Protein AF-A0A2K1WZ72-F1 (afdb_monomer_lite)

Structure (mmCI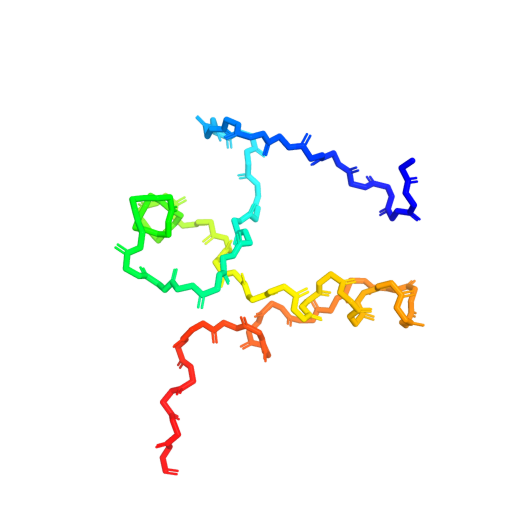F, N/CA/C/O backbone):
data_AF-A0A2K1WZ72-F1
#
_entry.id   AF-A0A2K1WZ72-F1
#
loop_
_atom_site.group_PDB
_atom_site.id
_atom_site.type_symbol
_atom_site.label_atom_id
_atom_site.label_alt_id
_atom_site.label_comp_id
_atom_site.label_asym_id
_atom_site.label_entity_id
_atom_site.label_seq_id
_atom_site.pdbx_PDB_ins_code
_atom_site.Cartn_x
_atom_site.Cartn_y
_atom_site.Cartn_z
_atom_site.occupancy
_atom_site.B_iso_or_equiv
_atom_site.auth_seq_id
_atom_site.auth_comp_id
_atom_site.auth_asym_id
_atom_site.auth_atom_id
_atom_site.pdbx_PDB_model_num
ATOM 1 N N . MET A 1 1 ? 4.220 10.187 -14.522 1.00 50.53 1 MET A N 1
ATOM 2 C CA . MET A 1 1 ? 3.790 8.964 -13.810 1.00 50.53 1 MET A CA 1
ATOM 3 C C . MET A 1 1 ? 4.877 7.924 -14.032 1.00 50.53 1 MET A C 1
ATOM 5 O O . MET A 1 1 ? 4.969 7.415 -15.137 1.00 50.53 1 MET A O 1
ATOM 9 N N . TYR A 1 2 ? 5.777 7.709 -13.068 1.00 65.94 2 TYR A N 1
ATOM 10 C CA . TYR A 1 2 ? 7.024 6.965 -13.327 1.00 65.94 2 TYR A CA 1
ATOM 11 C C . TYR A 1 2 ? 6.874 5.434 -13.278 1.00 65.94 2 TYR A C 1
ATOM 13 O O . TYR A 1 2 ? 7.674 4.751 -13.892 1.00 65.94 2 TYR A O 1
ATOM 21 N N . LEU A 1 3 ? 5.826 4.890 -12.646 1.00 83.56 3 LEU A N 1
ATOM 22 C CA . LEU A 1 3 ? 5.633 3.434 -12.483 1.00 83.56 3 LEU A CA 1
ATOM 23 C C . LEU A 1 3 ? 4.292 2.914 -13.036 1.00 83.56 3 LEU A C 1
ATOM 25 O O . LEU A 1 3 ? 3.832 1.846 -12.652 1.00 83.56 3 LEU A O 1
ATOM 29 N N . GLY A 1 4 ? 3.615 3.694 -13.887 1.00 88.38 4 GLY A N 1
ATOM 30 C CA . GLY A 1 4 ? 2.307 3.314 -14.447 1.00 88.38 4 GLY A CA 1
ATOM 31 C C . GLY A 1 4 ? 1.146 3.277 -13.439 1.00 88.38 4 GLY A C 1
ATOM 32 O O . GLY A 1 4 ? 0.059 2.828 -13.785 1.00 88.38 4 GLY A O 1
ATOM 33 N N . ALA A 1 5 ? 1.357 3.757 -12.209 1.00 91.00 5 ALA A N 1
ATOM 34 C CA . ALA A 1 5 ? 0.332 3.866 -11.176 1.00 91.00 5 ALA A CA 1
ATOM 35 C C . ALA A 1 5 ? -0.312 5.264 -11.138 1.00 91.00 5 ALA A C 1
ATOM 37 O O . ALA A 1 5 ? 0.335 6.273 -11.439 1.00 91.00 5 ALA A O 1
ATOM 38 N N . THR A 1 6 ? -1.569 5.311 -10.692 1.00 93.19 6 THR A N 1
ATOM 39 C CA . THR A 1 6 ? -2.305 6.545 -10.384 1.00 93.19 6 THR A CA 1
ATOM 40 C C . THR A 1 6 ? -2.290 6.787 -8.879 1.00 93.19 6 THR A C 1
ATOM 42 O O . THR A 1 6 ? -2.611 5.887 -8.105 1.00 93.19 6 THR A O 1
ATOM 45 N N . CYS A 1 7 ? -1.945 8.006 -8.464 1.00 92.19 7 CYS A N 1
ATOM 46 C CA . CYS A 1 7 ? -1.961 8.412 -7.060 1.00 92.19 7 CYS A CA 1
ATOM 47 C C . CYS A 1 7 ? -3.168 9.311 -6.780 1.00 92.19 7 CYS A C 1
ATOM 49 O O . CYS A 1 7 ? -3.464 10.205 -7.570 1.00 92.19 7 CYS A O 1
ATOM 51 N N . SER A 1 8 ? -3.813 9.109 -5.633 1.00 93.25 8 SER A N 1
ATOM 52 C CA . SER A 1 8 ? -4.903 9.9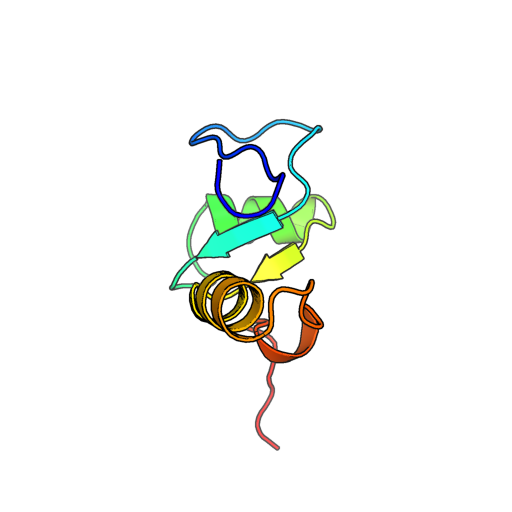52 -5.138 1.00 93.25 8 SER A CA 1
ATOM 53 C C . SER A 1 8 ? -4.710 10.241 -3.652 1.00 93.25 8 SER A C 1
ATOM 55 O O . SER A 1 8 ? -4.135 9.433 -2.920 1.00 93.25 8 SER A O 1
ATOM 57 N N . THR A 1 9 ? -5.183 11.401 -3.198 1.00 91.75 9 THR A N 1
ATOM 58 C CA . THR A 1 9 ? -5.283 11.723 -1.767 1.00 91.75 9 THR A CA 1
ATOM 59 C C . THR A 1 9 ? -6.601 11.260 -1.154 1.00 91.75 9 THR A C 1
ATOM 61 O O . THR A 1 9 ? -6.715 11.225 0.075 1.00 91.75 9 THR A O 1
ATOM 64 N N . GLU A 1 10 ? -7.581 10.914 -1.982 1.00 94.00 10 GLU A N 1
ATOM 65 C CA . GLU A 1 10 ? -8.909 10.467 -1.572 1.00 94.00 10 GLU A CA 1
ATOM 66 C C . GLU A 1 10 ? -8.972 8.943 -1.444 1.00 94.00 10 GLU A C 1
ATOM 68 O O . GLU A 1 10 ? -8.179 8.215 -2.043 1.00 94.00 10 GLU A O 1
ATOM 73 N N . LEU A 1 11 ? -9.905 8.471 -0.616 1.00 94.50 11 LEU A N 1
ATOM 74 C CA . LEU A 1 11 ? -10.192 7.051 -0.458 1.00 94.50 11 LEU A CA 1
ATOM 75 C C . LEU A 1 11 ? -11.503 6.728 -1.157 1.00 94.50 11 LEU A C 1
ATOM 77 O O . LEU A 1 11 ? -12.555 7.244 -0.787 1.00 94.50 11 LEU A O 1
ATOM 81 N N . ASP A 1 12 ? -11.429 5.831 -2.130 1.00 94.69 12 ASP A N 1
ATOM 82 C CA . ASP A 1 12 ? -12.581 5.320 -2.854 1.00 94.69 12 ASP A CA 1
ATOM 83 C C . ASP A 1 12 ? -12.376 3.828 -3.199 1.00 94.69 12 ASP A C 1
ATOM 85 O O . ASP A 1 12 ? -11.269 3.295 -3.047 1.00 94.69 1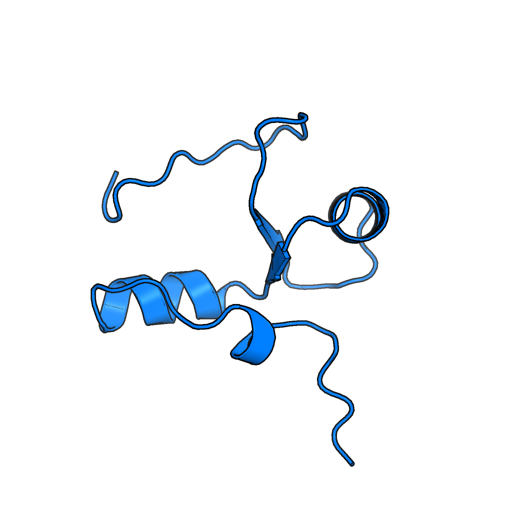2 ASP A O 1
ATOM 89 N N . PRO A 1 13 ? -13.422 3.106 -3.640 1.00 94.56 13 PRO A N 1
ATOM 90 C CA . PRO A 1 13 ? -13.331 1.670 -3.908 1.00 94.56 13 PRO A CA 1
ATOM 91 C C . PRO A 1 13 ? -12.258 1.249 -4.927 1.00 94.56 13 PRO A C 1
ATOM 93 O O . PRO A 1 13 ? -11.804 0.101 -4.860 1.00 94.56 13 PRO A O 1
ATOM 96 N N . SER A 1 14 ? -11.838 2.140 -5.834 1.00 95.56 14 SER A N 1
ATOM 97 C CA . SER A 1 14 ? -10.794 1.889 -6.839 1.00 95.56 14 SER A CA 1
ATOM 98 C C . SER A 1 14 ? -9.381 1.842 -6.251 1.00 95.56 14 SER A C 1
ATOM 100 O O . SER A 1 14 ? -8.480 1.271 -6.868 1.00 95.56 14 SER A O 1
ATOM 102 N N . VAL A 1 15 ? -9.182 2.371 -5.037 1.00 96.50 15 VAL A N 1
ATOM 103 C CA . VAL A 1 15 ? -7.896 2.317 -4.336 1.00 96.50 15 VAL A CA 1
ATOM 104 C C . VAL A 1 15 ? -7.471 0.863 -4.150 1.00 96.50 15 VAL A C 1
ATOM 106 O O . VAL A 1 15 ? -8.236 0.024 -3.670 1.00 96.50 15 VAL A O 1
ATOM 109 N N . THR A 1 16 ? -6.226 0.565 -4.516 1.00 96.56 16 THR A N 1
ATOM 110 C CA . THR A 1 16 ? -5.612 -0.763 -4.348 1.00 96.56 16 THR A CA 1
ATOM 111 C C . THR A 1 16 ? -4.620 -0.796 -3.187 1.00 96.56 16 THR A C 1
ATOM 113 O O . THR A 1 16 ? -4.570 -1.787 -2.460 1.00 96.56 16 THR A O 1
ATOM 116 N N . HIS A 1 17 ? -3.881 0.297 -2.978 1.00 96.25 17 HIS A N 1
ATOM 117 C CA . HIS A 1 17 ? -2.836 0.420 -1.965 1.00 96.25 17 HIS A CA 1
ATOM 118 C C . HIS A 1 17 ? -2.997 1.729 -1.194 1.00 96.25 17 HIS A C 1
ATOM 120 O O . HIS A 1 17 ? -3.202 2.789 -1.784 1.00 96.25 17 HIS A O 1
ATOM 126 N N . VAL A 1 18 ? -2.844 1.656 0.122 1.00 96.38 18 VAL A N 1
ATOM 127 C CA . VAL A 1 18 ? -2.661 2.804 1.005 1.00 96.38 18 VAL A CA 1
ATOM 128 C C . VAL A 1 18 ? -1.227 2.769 1.506 1.00 96.38 18 VAL A C 1
ATOM 130 O O . VAL A 1 18 ? -0.779 1.785 2.092 1.00 96.38 18 VAL A O 1
ATOM 133 N N . VAL A 1 19 ? -0.505 3.858 1.265 1.00 95.44 19 VAL A N 1
ATOM 134 C CA . VAL A 1 19 ? 0.883 4.016 1.697 1.00 95.44 19 VAL A CA 1
ATOM 135 C C . VAL A 1 19 ? 0.888 4.887 2.944 1.00 95.44 19 VAL A C 1
ATOM 137 O O . VAL A 1 19 ? 0.414 6.022 2.908 1.00 95.44 19 VAL A O 1
ATOM 140 N N . SER A 1 20 ? 1.407 4.366 4.052 1.00 94.56 20 SER A N 1
ATOM 141 C CA . SER A 1 20 ? 1.448 5.082 5.330 1.00 94.56 20 SER A CA 1
ATOM 142 C C . SER A 1 20 ? 2.754 4.823 6.069 1.00 94.56 20 SER A C 1
ATOM 144 O O . SER A 1 20 ? 3.378 3.786 5.886 1.00 94.56 20 SER A O 1
ATOM 146 N N . LYS A 1 21 ? 3.160 5.762 6.931 1.00 93.06 21 LYS A N 1
ATOM 147 C CA . LYS A 1 21 ? 4.262 5.581 7.895 1.00 93.06 21 LYS A CA 1
ATOM 148 C C . LYS A 1 21 ? 3.794 5.005 9.236 1.00 93.06 21 LYS A C 1
ATOM 150 O O . LYS A 1 21 ? 4.624 4.555 10.014 1.00 93.06 21 LYS A O 1
ATOM 155 N N . ASP A 1 22 ? 2.485 5.003 9.478 1.00 89.00 22 ASP A N 1
ATOM 156 C CA . ASP A 1 22 ? 1.858 4.566 10.727 1.00 89.00 22 ASP A CA 1
ATOM 157 C C . ASP A 1 22 ? 0.574 3.765 10.432 1.00 89.00 22 ASP A C 1
ATOM 159 O O . ASP A 1 22 ? -0.242 4.160 9.589 1.00 89.00 22 ASP A O 1
ATOM 163 N N . SER A 1 23 ? 0.375 2.637 11.111 1.00 89.19 23 SER A N 1
ATOM 164 C CA . SER A 1 23 ? -0.830 1.810 10.995 1.00 89.19 23 SER A CA 1
ATOM 165 C C . SER A 1 23 ? -2.045 2.369 11.746 1.00 89.19 23 SER A C 1
ATOM 167 O O . SER A 1 23 ? -3.160 1.946 11.455 1.00 89.19 23 SER A O 1
ATOM 169 N N . GLY A 1 24 ? -1.868 3.343 12.643 1.00 91.19 24 GLY A N 1
ATOM 170 C CA . GLY A 1 24 ? -2.928 3.921 13.476 1.00 91.19 24 GLY A CA 1
ATOM 171 C C . GLY A 1 24 ? -3.745 5.043 12.829 1.00 91.19 24 GLY A C 1
ATOM 172 O O . GLY A 1 24 ? -4.682 5.554 13.444 1.00 91.19 24 GLY A O 1
ATOM 173 N N . THR A 1 25 ? -3.421 5.462 11.603 1.00 92.75 25 THR A N 1
ATOM 174 C CA . THR A 1 25 ? -4.179 6.531 10.931 1.00 92.75 25 THR A CA 1
ATOM 175 C C . THR A 1 25 ? -5.555 6.050 10.468 1.00 92.75 25 THR A C 1
ATOM 177 O O . THR A 1 25 ? -5.757 4.870 10.184 1.00 92.75 25 THR A O 1
ATOM 180 N N . GLU A 1 26 ? -6.508 6.971 10.308 1.00 94.62 26 GLU A N 1
ATOM 181 C CA . GLU A 1 26 ? -7.835 6.656 9.759 1.00 94.62 26 GLU A CA 1
ATOM 182 C C . GLU A 1 26 ? -7.747 5.954 8.394 1.00 94.62 26 GLU A C 1
ATOM 184 O O . GLU A 1 26 ? -8.432 4.959 8.157 1.00 94.62 26 GLU A O 1
ATOM 189 N N . LYS A 1 27 ? -6.844 6.409 7.515 1.00 94.12 27 LYS A N 1
ATOM 190 C CA . LYS A 1 27 ? -6.650 5.806 6.189 1.00 94.12 27 LYS A CA 1
ATOM 191 C C . LYS A 1 27 ? -6.051 4.403 6.271 1.00 94.12 27 LYS A C 1
ATOM 193 O O . LYS A 1 27 ? -6.428 3.532 5.489 1.00 94.12 27 LYS A O 1
ATOM 198 N N . SER A 1 28 ? -5.164 4.172 7.237 1.00 94.50 28 SER A N 1
ATOM 199 C CA . SER A 1 28 ? -4.605 2.848 7.517 1.00 94.50 28 SER A CA 1
ATOM 200 C C . SER A 1 28 ? -5.693 1.877 7.976 1.00 94.50 28 SER A C 1
ATOM 202 O O . SER A 1 28 ? -5.835 0.794 7.410 1.00 94.50 28 SER A O 1
ATOM 204 N N . HIS A 1 29 ? -6.529 2.290 8.931 1.00 94.62 29 HIS A N 1
ATOM 205 C CA . HIS A 1 29 ? -7.666 1.490 9.384 1.00 94.62 29 HIS A CA 1
ATOM 206 C C . HIS A 1 29 ? -8.682 1.235 8.266 1.00 94.62 29 HIS A C 1
ATOM 208 O O . HIS A 1 29 ? -9.204 0.125 8.146 1.00 94.62 29 HIS A O 1
ATOM 214 N N . TRP A 1 30 ? -8.946 2.232 7.416 1.00 95.75 30 TRP A N 1
ATOM 215 C CA . TRP A 1 30 ? -9.817 2.071 6.256 1.00 95.75 30 TRP A CA 1
ATOM 216 C C . TRP A 1 30 ? -9.289 1.003 5.296 1.00 95.75 30 TRP A C 1
ATOM 218 O O . TRP A 1 30 ? -10.071 0.157 4.861 1.00 95.75 30 TRP A O 1
ATOM 228 N N . ALA A 1 31 ? -7.982 0.999 5.010 1.00 95.38 31 ALA A N 1
ATOM 229 C CA . ALA A 1 31 ? -7.360 0.013 4.129 1.00 95.38 31 ALA A CA 1
ATOM 230 C C . ALA A 1 31 ? -7.579 -1.412 4.647 1.00 95.38 31 ALA A C 1
ATOM 232 O O . ALA A 1 31 ? -8.074 -2.266 3.913 1.00 95.38 31 ALA A O 1
ATOM 233 N N . LEU A 1 32 ? -7.303 -1.633 5.936 1.00 92.94 32 LEU A N 1
ATOM 234 C CA . LEU A 1 32 ? -7.495 -2.928 6.590 1.00 92.94 32 LEU A CA 1
ATOM 235 C C . LEU A 1 32 ? -8.967 -3.358 6.568 1.00 92.94 32 LEU A C 1
ATOM 237 O O . LEU A 1 32 ? -9.276 -4.491 6.210 1.00 92.94 32 LEU A O 1
ATOM 241 N N . LYS A 1 33 ? -9.892 -2.439 6.874 1.00 95.38 33 LYS A N 1
ATOM 242 C CA . LYS A 1 33 ? -11.339 -2.708 6.857 1.00 95.38 33 LYS A CA 1
ATOM 243 C C . LYS A 1 33 ? -11.860 -3.095 5.467 1.00 95.38 33 LYS A C 1
ATOM 245 O O . LYS A 1 33 ? -12.811 -3.865 5.372 1.00 95.38 33 LYS A O 1
ATOM 250 N N . HIS A 1 34 ? -11.263 -2.560 4.402 1.00 95.88 34 HIS A N 1
ATOM 251 C CA . HIS A 1 34 ? -11.688 -2.789 3.016 1.00 95.88 34 HIS A CA 1
ATOM 252 C C . HIS A 1 34 ? -10.811 -3.803 2.269 1.00 95.88 34 HIS A C 1
ATOM 254 O O . HIS A 1 34 ? -10.900 -3.883 1.042 1.00 95.88 34 HIS A O 1
ATOM 260 N N . ASN A 1 35 ? -9.980 -4.575 2.982 1.00 94.56 35 ASN A N 1
ATOM 261 C CA . ASN A 1 35 ? -9.057 -5.559 2.406 1.00 94.56 35 ASN A CA 1
ATOM 262 C C . ASN A 1 35 ? -8.163 -4.968 1.299 1.00 94.56 35 ASN 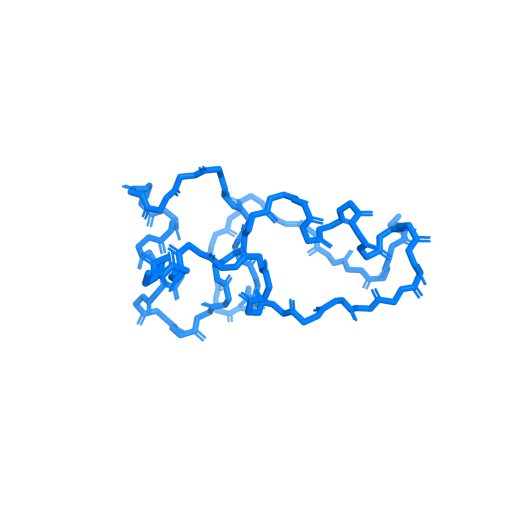A C 1
ATOM 264 O O . ASN A 1 35 ? -7.953 -5.579 0.251 1.00 94.56 35 ASN A O 1
ATOM 268 N N . LYS A 1 36 ? -7.671 -3.744 1.511 1.00 95.69 36 LYS A N 1
ATOM 269 C CA . LYS A 1 36 ? -6.679 -3.085 0.654 1.00 95.69 36 LYS A CA 1
ATOM 270 C C . LYS A 1 36 ? -5.282 -3.289 1.229 1.00 95.69 36 LYS A C 1
ATOM 272 O O . LYS A 1 36 ? -5.126 -3.500 2.432 1.00 95.69 36 LYS A O 1
ATOM 277 N N . PHE A 1 37 ? -4.259 -3.174 0.388 1.00 96.12 37 PHE A N 1
ATOM 278 C CA . PHE A 1 37 ? -2.879 -3.271 0.853 1.00 96.12 37 PHE A CA 1
ATOM 279 C C . PHE A 1 37 ? -2.499 -2.029 1.656 1.00 96.12 37 PHE A C 1
ATOM 281 O O . PHE A 1 37 ? 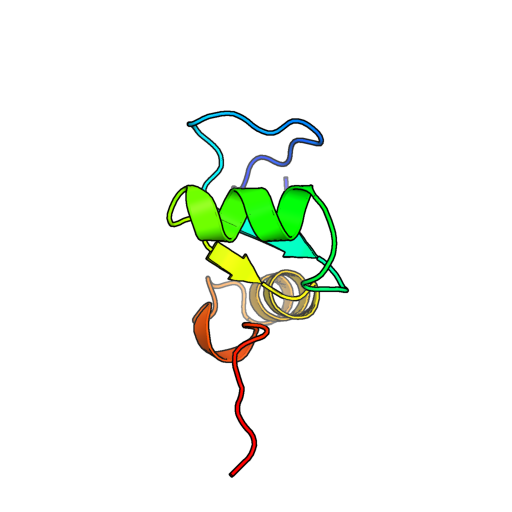-2.595 -0.911 1.154 1.00 96.12 37 PHE A O 1
ATOM 288 N N . LEU A 1 38 ? -2.051 -2.224 2.894 1.00 96.06 38 LEU A N 1
ATOM 289 C CA . LEU A 1 38 ? -1.451 -1.179 3.717 1.00 96.06 38 LEU A CA 1
ATOM 290 C C . LEU A 1 38 ? 0.065 -1.389 3.746 1.00 96.06 38 LEU A C 1
ATOM 292 O O . LEU A 1 38 ? 0.547 -2.317 4.398 1.00 96.06 38 LEU A O 1
ATOM 296 N N . VAL A 1 39 ? 0.804 -0.530 3.045 1.00 96.25 39 VAL A N 1
ATOM 297 C CA . VAL A 1 39 ? 2.257 -0.660 2.860 1.00 96.25 39 VAL A CA 1
ATOM 298 C C . VAL A 1 39 ? 3.012 0.568 3.360 1.00 96.25 39 VAL A C 1
ATOM 300 O O . VAL A 1 39 ? 2.485 1.681 3.412 1.00 96.25 39 VAL A O 1
ATOM 303 N N . GLN A 1 40 ? 4.276 0.370 3.715 1.00 96.06 40 GLN A N 1
ATOM 304 C CA . GLN A 1 40 ? 5.209 1.442 4.049 1.00 96.06 40 GLN A CA 1
ATOM 305 C C . GLN A 1 40 ? 5.742 2.147 2.787 1.00 96.06 40 GLN A C 1
ATOM 307 O O . GLN A 1 40 ? 5.792 1.530 1.719 1.00 96.06 40 GLN A O 1
ATOM 312 N N . PRO A 1 41 ? 6.211 3.412 2.880 1.00 95.50 41 PRO A N 1
ATOM 313 C CA . PRO A 1 41 ? 6.748 4.151 1.730 1.00 95.50 41 PRO A CA 1
ATOM 314 C C . PRO A 1 41 ? 7.887 3.431 0.999 1.00 95.50 41 PRO A C 1
ATOM 316 O O . PRO A 1 41 ? 7.999 3.555 -0.220 1.00 95.50 41 PRO A O 1
ATOM 319 N N . GLY A 1 42 ? 8.659 2.609 1.720 1.00 95.69 42 GLY A N 1
ATOM 320 C CA . GLY A 1 42 ? 9.730 1.787 1.156 1.00 95.69 42 GLY A CA 1
ATOM 321 C C . GLY A 1 42 ? 9.280 0.854 0.026 1.00 95.69 42 GLY A C 1
ATOM 322 O O . GLY A 1 42 ? 10.088 0.521 -0.834 1.00 95.69 42 GLY A O 1
ATOM 323 N N . TRP A 1 43 ? 7.995 0.486 -0.045 1.00 96.44 43 TRP A N 1
ATOM 324 C CA . TRP A 1 43 ? 7.457 -0.309 -1.153 1.00 96.44 43 TRP A CA 1
ATOM 325 C C . TRP A 1 43 ? 7.546 0.437 -2.492 1.00 96.44 43 TRP A C 1
ATOM 327 O O . TRP A 1 43 ? 7.959 -0.142 -3.496 1.00 96.44 43 TRP A O 1
ATOM 337 N N . ILE A 1 44 ? 7.225 1.739 -2.502 1.00 95.12 44 ILE A N 1
ATOM 338 C CA . ILE A 1 44 ? 7.343 2.587 -3.700 1.00 95.12 44 ILE A CA 1
ATOM 339 C C . ILE A 1 44 ? 8.817 2.786 -4.054 1.00 95.12 44 ILE A C 1
ATOM 341 O O . ILE A 1 44 ? 9.183 2.708 -5.224 1.00 95.12 44 ILE A O 1
ATOM 345 N N . GLU A 1 45 ? 9.664 3.028 -3.052 1.00 95.44 45 GLU A N 1
ATOM 346 C CA . GLU A 1 45 ? 11.103 3.235 -3.245 1.00 95.44 45 GLU A CA 1
ATOM 347 C C . GLU A 1 45 ? 11.764 1.999 -3.866 1.00 95.44 45 GLU A C 1
ATOM 349 O O . GLU A 1 45 ? 12.474 2.108 -4.867 1.00 95.44 45 GLU A O 1
ATOM 354 N N . ALA A 1 46 ? 11.469 0.813 -3.333 1.00 96.00 46 ALA A N 1
ATOM 355 C CA . ALA A 1 46 ? 11.966 -0.448 -3.861 1.00 96.00 46 ALA A CA 1
ATOM 356 C C . ALA A 1 46 ? 11.375 -0.759 -5.246 1.00 96.00 46 ALA A C 1
ATOM 358 O O . ALA A 1 46 ? 12.111 -1.182 -6.138 1.00 96.00 46 ALA A O 1
ATOM 359 N N . ALA A 1 47 ? 10.085 -0.490 -5.478 1.00 95.44 47 ALA A N 1
ATOM 360 C CA . ALA A 1 47 ? 9.485 -0.657 -6.801 1.00 95.44 47 ALA A CA 1
ATOM 361 C C . ALA A 1 47 ? 10.135 0.253 -7.852 1.00 95.44 47 ALA A C 1
ATOM 363 O O . ALA A 1 47 ? 10.378 -0.179 -8.979 1.00 95.44 47 ALA A O 1
ATOM 364 N N . ASN A 1 48 ? 10.471 1.485 -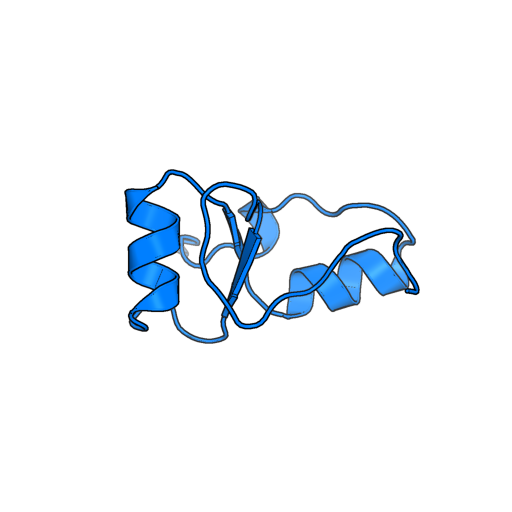7.466 1.00 94.50 48 ASN A N 1
ATOM 365 C CA . ASN A 1 48 ? 11.203 2.421 -8.307 1.00 94.50 48 ASN A CA 1
ATOM 366 C C . ASN A 1 48 ? 12.639 1.956 -8.582 1.00 94.50 48 ASN A C 1
ATOM 368 O O . ASN A 1 48 ? 13.101 2.054 -9.713 1.00 94.50 48 ASN A O 1
ATOM 372 N N . TYR A 1 49 ? 13.333 1.426 -7.571 1.00 95.44 49 TYR A N 1
ATOM 373 C CA . TYR A 1 49 ? 14.714 0.959 -7.702 1.00 95.44 49 TYR A CA 1
ATOM 374 C C . TYR A 1 49 ? 14.842 -0.285 -8.592 1.00 95.44 49 TYR A C 1
ATOM 376 O O . TYR A 1 49 ? 15.684 -0.328 -9.484 1.00 95.44 49 TYR A O 1
ATOM 384 N N . PHE A 1 50 ? 13.994 -1.291 -8.369 1.00 95.12 50 PHE A N 1
ATOM 385 C CA . PHE A 1 50 ? 14.028 -2.553 -9.116 1.00 95.12 50 PHE A CA 1
ATOM 386 C C . PHE A 1 50 ? 13.219 -2.523 -10.414 1.00 95.12 50 PHE A C 1
ATOM 388 O O . PHE A 1 50 ? 13.222 -3.504 -11.153 1.00 95.12 50 PHE A O 1
ATOM 395 N N . TRP A 1 51 ? 12.502 -1.428 -10.674 1.00 93.75 51 TRP A N 1
ATOM 396 C CA . TRP A 1 51 ? 11.622 -1.273 -11.831 1.00 93.75 51 TRP A CA 1
ATOM 397 C C . TRP A 1 51 ? 10.570 -2.387 -11.970 1.00 93.75 51 TRP A C 1
ATOM 399 O O . TRP A 1 51 ? 10.213 -2.818 -13.066 1.00 93.75 51 TRP A O 1
ATOM 409 N N . GLN A 1 52 ? 10.071 -2.877 -10.836 1.00 94.75 52 GLN A N 1
ATOM 410 C CA . GLN A 1 52 ? 9.055 -3.926 -10.780 1.00 94.75 52 GLN A CA 1
ATOM 411 C C . GLN A 1 52 ? 8.233 -3.815 -9.497 1.00 94.75 52 GLN A C 1
ATOM 413 O O . GLN A 1 52 ? 8.730 -3.336 -8.473 1.00 94.75 52 GLN A O 1
ATOM 418 N N . ARG A 1 53 ? 6.990 -4.309 -9.520 1.00 94.56 53 ARG A N 1
ATOM 419 C CA . ARG A 1 53 ? 6.158 -4.377 -8.312 1.00 94.56 53 ARG A CA 1
ATOM 420 C C . ARG A 1 53 ? 6.833 -5.267 -7.267 1.00 94.56 53 ARG A C 1
ATOM 422 O O . ARG A 1 53 ? 7.217 -6.393 -7.573 1.00 94.56 53 ARG A O 1
ATOM 429 N N . GLN A 1 54 ? 6.967 -4.758 -6.047 1.00 96.44 54 GLN A N 1
ATOM 430 C CA . GLN A 1 54 ? 7.526 -5.516 -4.929 1.00 96.44 54 GLN A CA 1
ATOM 431 C C . GLN A 1 54 ? 6.425 -6.280 -4.186 1.00 96.44 54 GLN A C 1
ATOM 433 O O . GLN A 1 54 ? 5.286 -5.810 -4.186 1.00 96.44 54 GLN A O 1
ATOM 438 N N . PRO A 1 55 ? 6.745 -7.400 -3.519 1.00 96.31 55 PRO A N 1
ATOM 439 C CA . PRO A 1 55 ? 5.802 -8.078 -2.633 1.00 96.31 55 PRO A CA 1
ATOM 440 C C . PRO A 1 55 ? 5.354 -7.142 -1.508 1.00 96.31 55 PRO A C 1
ATOM 442 O O . PRO A 1 55 ? 6.187 -6.597 -0.778 1.00 96.31 55 PRO A O 1
ATOM 445 N N . GLU A 1 56 ? 4.050 -6.924 -1.385 1.00 96.12 56 GLU A N 1
ATOM 446 C CA . GLU A 1 56 ? 3.447 -6.002 -0.426 1.00 96.12 56 GLU A CA 1
ATOM 447 C C . GLU A 1 56 ? 3.712 -6.442 1.028 1.00 96.12 56 GLU A C 1
ATOM 449 O O . GLU A 1 56 ? 3.905 -5.604 1.912 1.00 96.12 56 GLU A O 1
ATOM 454 N N . GLU A 1 57 ? 3.809 -7.751 1.279 1.00 93.31 57 GLU A N 1
ATOM 455 C CA . GLU A 1 57 ? 4.022 -8.350 2.602 1.00 93.31 57 GLU A CA 1
ATOM 456 C C . GLU A 1 57 ? 5.344 -7.908 3.239 1.00 93.31 57 GLU A C 1
ATOM 458 O O . GLU A 1 57 ? 5.401 -7.682 4.453 1.00 93.31 57 GLU A O 1
ATOM 463 N N . ASN A 1 58 ? 6.381 -7.706 2.417 1.00 94.38 58 ASN A N 1
ATOM 464 C CA . ASN A 1 58 ? 7.709 -7.259 2.851 1.00 94.38 58 ASN A CA 1
ATOM 465 C C . ASN A 1 58 ? 7.704 -5.839 3.433 1.00 94.38 58 ASN A C 1
ATOM 467 O O . ASN A 1 58 ? 8.649 -5.454 4.116 1.00 94.38 58 ASN A O 1
ATOM 471 N N . PHE A 1 59 ? 6.651 -5.067 3.157 1.00 94.25 59 PHE A N 1
ATOM 472 C CA . PHE A 1 59 ? 6.504 -3.670 3.560 1.00 94.25 59 PHE A CA 1
ATOM 473 C C . PHE A 1 59 ? 5.219 -3.440 4.365 1.00 94.25 59 PHE A C 1
ATOM 475 O O . PHE A 1 59 ? 4.784 -2.299 4.525 1.00 94.25 59 PHE A O 1
ATOM 482 N N . SER A 1 60 ? 4.589 -4.510 4.851 1.00 90.62 60 SER A N 1
ATOM 483 C CA . SER A 1 60 ? 3.382 -4.432 5.671 1.00 90.62 60 SER A CA 1
ATOM 484 C C . SER A 1 60 ? 3.711 -4.097 7.130 1.00 90.62 60 SER A C 1
ATOM 486 O O . SER A 1 60 ? 4.773 -4.438 7.650 1.00 90.62 60 SER A O 1
ATOM 488 N N . PHE A 1 61 ? 2.767 -3.471 7.836 1.00 81.62 61 PHE A N 1
ATOM 489 C CA . PHE A 1 61 ? 2.902 -3.202 9.276 1.00 81.62 61 PHE A CA 1
ATOM 490 C C . PHE A 1 61 ? 2.786 -4.461 10.156 1.00 81.62 61 PHE A C 1
ATOM 492 O O . PHE A 1 61 ? 3.019 -4.383 11.358 1.00 81.62 61 PHE A O 1
ATOM 499 N N . ASN A 1 62 ? 2.461 -5.621 9.572 1.00 65.38 62 ASN A N 1
ATOM 500 C CA . ASN A 1 62 ? 2.211 -6.876 10.286 1.00 65.38 62 ASN A CA 1
ATOM 501 C C . ASN A 1 62 ? 3.451 -7.771 10.435 1.00 65.38 62 ASN A C 1
ATOM 503 O O . ASN A 1 62 ? 3.312 -8.963 10.710 1.00 65.38 62 ASN A O 1
ATOM 507 N N . GLN A 1 63 ? 4.667 -7.234 10.304 1.00 52.94 63 GLN A N 1
ATOM 508 C CA . GLN A 1 63 ? 5.854 -7.976 10.725 1.00 52.94 63 GLN A CA 1
ATOM 509 C C . GLN A 1 63 ? 5.882 -8.084 12.254 1.00 52.94 63 GLN A C 1
ATOM 511 O O . GLN A 1 63 ? 6.510 -7.284 12.948 1.00 52.94 63 GLN A O 1
ATOM 516 N N . ILE A 1 64 ? 5.210 -9.109 12.781 1.00 47.44 64 ILE A N 1
ATOM 517 C CA . ILE A 1 64 ? 5.559 -9.684 14.076 1.00 47.44 64 ILE A CA 1
ATOM 518 C C . ILE A 1 64 ? 7.002 -10.163 13.917 1.00 47.44 64 ILE A C 1
ATOM 520 O O . ILE A 1 64 ? 7.271 -11.178 13.275 1.00 47.44 64 ILE A O 1
ATOM 524 N N . LYS A 1 65 ? 7.947 -9.378 14.434 1.00 41.75 65 LYS A N 1
ATOM 525 C CA . LYS A 1 65 ? 9.307 -9.851 14.670 1.00 41.75 65 LYS A CA 1
ATOM 526 C C . LYS A 1 65 ? 9.197 -10.870 15.804 1.00 41.75 65 LYS A C 1
ATOM 528 O O . LYS A 1 65 ? 9.038 -10.464 16.953 1.00 41.75 65 LYS A O 1
ATOM 533 N N . ASN A 1 66 ? 9.161 -12.155 15.453 1.00 36.88 66 ASN A N 1
ATOM 534 C CA . ASN A 1 66 ? 9.416 -13.235 16.408 1.00 36.88 66 ASN A CA 1
ATOM 535 C C . ASN A 1 66 ? 10.832 -13.107 16.973 1.00 36.88 66 ASN A C 1
ATOM 537 O O . ASN A 1 66 ? 11.733 -12.715 16.194 1.00 36.88 66 ASN A O 1
#

Secondary structure (DSSP, 8-state):
--SS----SS--TT--EEE-S-TTSHHHHHHHHTT-EEE-THHHHHHHHHTSPPPGGGGBTT----

pLDDT: mean 89.5, std 13.76, range [36.88, 96.56]

Radius of gyration: 12.0 Å; chains: 1; bounding box: 28×25×31 Å

Foldseek 3Di:
DQQPDDDDPDDDPPAQEDEDPDCPDPVNVVCVVNVHQYFYPVQVVVCNVVVHRDDSVVGGPPPPPD

Sequence (66 aa):
MYLGATCSTELDPSVTHVVSKDSGTEKSHWALKHNKFLVQPGWIEAANYFWQRQPEENFSFNQIKN

InterPro domains:
  IPR001357 BRCT domain [PF00533] (3-45)
  IPR001357 BRCT domain [PS50172] (1-61)
  IPR036420 BRCT domain superfamily [G3DSA:3.40.50.10190] (1-66)
  IPR036420 BRCT domain superfamily [SSF52113] (2-62)
  IPR039189 CTD phosphatase Fcp1 [PTHR23081] (3-62)

Organism: Populus trichocarpa (NCBI:txid3694)